Protein AF-A0A653B0M9-F1 (afdb_monomer)

Structure (mmCIF, N/CA/C/O backbone):
data_AF-A0A653B0M9-F1
#
_entry.id   AF-A0A653B0M9-F1
#
loop_
_atom_site.group_PDB
_atom_site.id
_atom_site.type_symbol
_atom_site.label_atom_id
_atom_site.label_alt_id
_atom_site.label_comp_id
_atom_site.label_asym_id
_atom_site.label_entity_id
_atom_site.label_seq_id
_atom_site.pdbx_PDB_ins_code
_atom_site.Cartn_x
_atom_site.Cartn_y
_atom_site.Cartn_z
_atom_site.occupancy
_atom_site.B_iso_or_equiv
_atom_site.auth_seq_id
_atom_site.auth_comp_id
_atom_site.auth_asym_id
_atom_site.auth_atom_id
_atom_site.pdbx_PDB_model_num
ATOM 1 N N . MET A 1 1 ? -3.412 -6.588 26.062 1.00 57.12 1 MET A N 1
ATOM 2 C CA . MET A 1 1 ? -3.310 -7.554 24.939 1.00 57.12 1 MET A CA 1
ATOM 3 C C . MET A 1 1 ? -3.603 -6.933 23.565 1.00 57.12 1 MET A C 1
ATOM 5 O O . MET A 1 1 ? -3.250 -7.557 22.574 1.00 57.12 1 MET A O 1
ATOM 9 N N . SER A 1 2 ? -4.188 -5.726 23.488 1.00 66.81 2 SER A N 1
ATOM 10 C CA . SER A 1 2 ? -4.511 -5.020 22.231 1.00 66.81 2 SER A CA 1
ATOM 11 C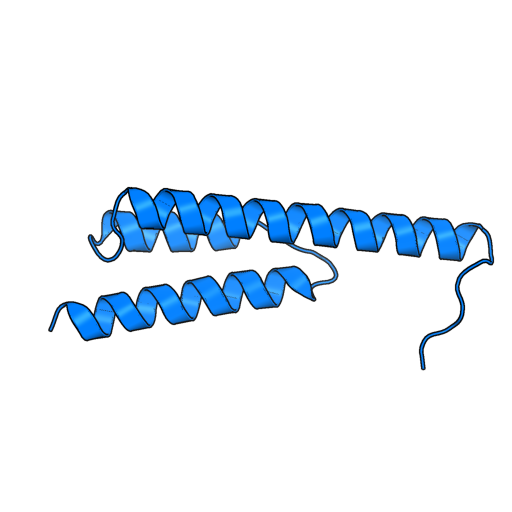 C . SER A 1 2 ? -3.271 -4.621 21.413 1.00 66.81 2 SER A C 1
ATOM 13 O O . SER A 1 2 ? -3.161 -4.977 20.244 1.00 66.81 2 SER A O 1
ATOM 15 N N . ASP A 1 3 ? -2.288 -3.986 22.055 1.00 78.00 3 ASP A N 1
ATOM 16 C CA . ASP A 1 3 ? -1.181 -3.298 21.369 1.00 78.00 3 ASP A CA 1
ATOM 17 C C . ASP A 1 3 ? -0.270 -4.236 20.568 1.00 78.00 3 ASP A C 1
ATOM 19 O O . ASP A 1 3 ? 0.168 -3.909 19.469 1.00 78.00 3 ASP A O 1
ATOM 23 N N . TRP A 1 4 ? -0.021 -5.446 21.082 1.00 83.00 4 TRP A N 1
ATOM 24 C CA . TRP A 1 4 ? 0.766 -6.454 20.364 1.00 83.00 4 TRP A CA 1
ATOM 25 C C . TRP A 1 4 ? 0.069 -6.915 19.074 1.00 83.00 4 TRP A C 1
ATOM 27 O O . TRP A 1 4 ? 0.722 -7.120 18.052 1.00 83.00 4 TRP A O 1
ATOM 37 N N . SER A 1 5 ? -1.261 -7.035 19.103 1.00 87.94 5 SER A N 1
ATOM 38 C CA . SER A 1 5 ? -2.057 -7.465 17.947 1.00 87.94 5 SER A CA 1
ATOM 39 C C . SER A 1 5 ? -2.130 -6.367 16.882 1.00 87.94 5 SER A C 1
ATOM 41 O O . SER A 1 5 ? -2.019 -6.660 15.693 1.00 87.94 5 SER A O 1
ATOM 43 N N . GLN A 1 6 ? -2.237 -5.104 17.309 1.00 89.38 6 GLN A N 1
ATOM 44 C CA . GLN A 1 6 ? -2.180 -3.930 16.431 1.00 89.38 6 GLN A CA 1
ATOM 45 C C . GLN A 1 6 ? -0.814 -3.804 15.753 1.00 89.38 6 GLN A C 1
ATOM 47 O O . GLN A 1 6 ? -0.731 -3.735 14.526 1.00 89.38 6 GLN A O 1
ATOM 52 N N . ALA A 1 7 ? 0.267 -3.881 16.536 1.00 92.81 7 ALA A N 1
ATOM 53 C CA . ALA A 1 7 ? 1.628 -3.848 16.012 1.00 92.81 7 ALA A CA 1
ATOM 54 C C . ALA A 1 7 ? 1.861 -4.960 14.982 1.00 92.81 7 ALA A C 1
ATOM 56 O O . ALA A 1 7 ? 2.454 -4.720 13.929 1.00 92.81 7 ALA A O 1
ATOM 57 N N . LYS A 1 8 ? 1.344 -6.170 15.243 1.00 93.88 8 LYS A N 1
ATOM 58 C CA . LYS A 1 8 ? 1.507 -7.286 14.312 1.00 93.88 8 LYS A CA 1
ATOM 59 C C . LYS A 1 8 ? 0.702 -7.119 13.025 1.00 93.88 8 LYS A C 1
ATOM 61 O O . LYS A 1 8 ? 1.216 -7.439 11.954 1.00 93.88 8 LYS A O 1
ATOM 66 N N . ALA A 1 9 ? -0.533 -6.624 13.112 1.00 93.00 9 ALA A N 1
ATOM 67 C CA . ALA A 1 9 ? -1.348 -6.327 11.935 1.00 93.00 9 ALA A CA 1
ATOM 68 C C . ALA A 1 9 ? -0.655 -5.296 11.037 1.00 93.00 9 ALA A C 1
ATOM 70 O O . ALA A 1 9 ? -0.518 -5.517 9.832 1.00 93.00 9 ALA A O 1
ATOM 71 N N . ARG A 1 10 ? -0.129 -4.228 11.644 1.00 94.31 10 ARG A N 1
ATOM 72 C CA . ARG A 1 10 ? 0.614 -3.187 10.940 1.00 94.31 10 ARG A CA 1
ATOM 73 C C . ARG A 1 10 ? 1.881 -3.718 10.269 1.00 94.31 10 ARG A C 1
ATOM 75 O O . ARG A 1 10 ? 2.055 -3.503 9.075 1.00 94.31 10 ARG A O 1
ATOM 82 N N . GLU A 1 11 ? 2.709 -4.483 10.984 1.00 96.00 11 GLU A N 1
ATOM 83 C CA . GLU A 1 11 ? 3.925 -5.104 10.428 1.00 96.00 11 GLU A CA 1
ATOM 84 C C . GLU A 1 11 ? 3.613 -5.942 9.175 1.00 96.00 11 GLU A C 1
ATOM 86 O O . GLU A 1 11 ? 4.318 -5.890 8.165 1.00 96.00 11 GLU A O 1
ATOM 91 N N . VAL A 1 12 ? 2.532 -6.724 9.226 1.00 96.00 12 VAL A N 1
ATOM 92 C CA . VAL A 1 12 ? 2.123 -7.601 8.127 1.00 96.00 12 VAL A CA 1
ATOM 93 C C . VAL A 1 12 ? 1.621 -6.799 6.917 1.00 96.00 12 VAL A C 1
ATOM 95 O O . VAL A 1 12 ? 1.957 -7.152 5.783 1.00 96.00 12 VAL A O 1
ATOM 98 N N . ILE A 1 13 ? 0.881 -5.709 7.136 1.00 97.06 13 ILE A N 1
ATOM 99 C CA . ILE A 1 13 ? 0.436 -4.796 6.071 1.00 97.06 13 ILE A CA 1
ATOM 100 C C . ILE A 1 13 ? 1.634 -4.072 5.439 1.00 97.06 13 ILE A C 1
ATOM 102 O O . ILE A 1 13 ? 1.786 -4.093 4.218 1.00 97.06 13 ILE A O 1
ATOM 106 N N . GLU A 1 14 ? 2.533 -3.500 6.241 1.00 96.69 14 GLU A N 1
ATOM 107 C CA . GLU A 1 14 ? 3.732 -2.797 5.758 1.00 96.69 14 GLU A CA 1
ATOM 108 C C . GL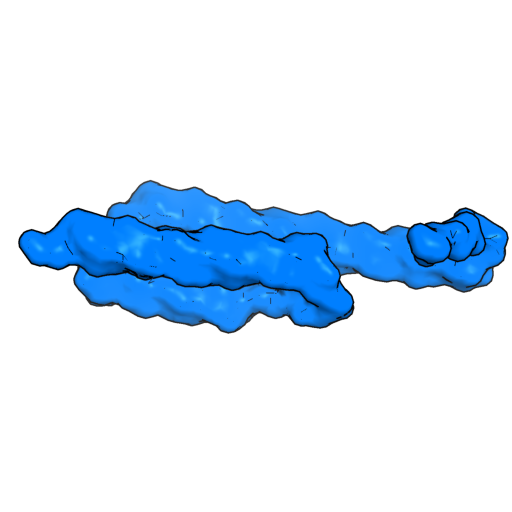U A 1 14 ? 4.651 -3.727 4.953 1.00 96.69 14 GLU A C 1
ATOM 110 O O . GLU A 1 14 ? 5.189 -3.355 3.901 1.00 96.69 14 GLU A O 1
ATOM 115 N N . ARG A 1 15 ? 4.780 -4.987 5.386 1.00 97.06 15 ARG A N 1
ATOM 116 C CA . ARG A 1 15 ? 5.493 -6.013 4.623 1.00 97.06 15 ARG A CA 1
ATOM 117 C C . ARG A 1 15 ? 4.825 -6.281 3.276 1.00 97.06 15 ARG A C 1
ATOM 119 O O . ARG A 1 15 ? 5.530 -6.414 2.276 1.00 97.06 15 ARG A O 1
ATOM 126 N N . GLN A 1 16 ? 3.496 -6.351 3.221 1.00 96.81 16 GLN A N 1
ATOM 127 C CA . GLN A 1 16 ? 2.770 -6.543 1.964 1.00 96.81 16 GLN A CA 1
ATOM 128 C C . GLN A 1 16 ? 2.942 -5.347 1.014 1.00 96.81 16 GLN A C 1
ATOM 130 O O . GLN A 1 16 ? 3.166 -5.548 -0.181 1.00 96.81 16 GLN A O 1
ATOM 135 N N . ILE A 1 17 ? 2.912 -4.115 1.530 1.00 97.25 17 ILE A N 1
ATOM 136 C CA . ILE A 1 17 ? 3.221 -2.900 0.757 1.00 97.25 17 ILE A CA 1
ATOM 137 C C . ILE A 1 17 ? 4.647 -2.986 0.194 1.00 97.25 17 ILE A C 1
ATOM 139 O O . ILE A 1 17 ? 4.866 -2.762 -0.996 1.00 97.25 17 ILE A O 1
ATOM 143 N N . THR A 1 18 ? 5.612 -3.412 1.010 1.00 97.25 18 THR A N 1
ATOM 144 C CA . THR A 1 18 ? 7.004 -3.593 0.573 1.00 97.25 18 THR A CA 1
ATOM 145 C C . THR A 1 18 ? 7.140 -4.660 -0.516 1.00 97.25 18 THR A C 1
ATOM 147 O O . THR A 1 18 ? 7.865 -4.463 -1.484 1.00 97.25 18 THR A O 1
ATOM 150 N N . LEU A 1 19 ? 6.411 -5.775 -0.428 1.00 96.75 19 LEU A N 1
ATOM 151 C CA . LEU A 1 19 ? 6.403 -6.780 -1.497 1.00 96.75 19 LEU A CA 1
ATOM 152 C C . LEU A 1 19 ? 5.854 -6.208 -2.811 1.00 96.75 19 LEU A C 1
ATOM 154 O O . LEU A 1 19 ? 6.389 -6.495 -3.883 1.00 96.75 19 LEU A O 1
ATOM 158 N N . ASN A 1 20 ? 4.830 -5.358 -2.737 1.00 96.88 20 ASN A N 1
ATOM 159 C CA . ASN A 1 20 ? 4.279 -4.680 -3.906 1.00 96.88 20 ASN A CA 1
ATOM 160 C C . ASN A 1 20 ? 5.264 -3.701 -4.561 1.00 96.88 20 ASN A C 1
ATOM 162 O O . ASN A 1 20 ? 5.202 -3.527 -5.776 1.00 96.88 20 ASN A O 1
ATOM 166 N N . SER A 1 21 ? 6.205 -3.110 -3.818 1.00 96.44 21 SER A N 1
ATOM 167 C CA . SER A 1 21 ? 7.195 -2.187 -4.396 1.00 96.44 21 SER A CA 1
ATOM 168 C C . SER A 1 21 ? 8.251 -2.887 -5.261 1.00 96.44 21 SER A C 1
ATOM 170 O O . SER A 1 21 ? 8.802 -2.275 -6.174 1.00 96.44 21 SER A O 1
ATOM 172 N N . ILE A 1 22 ? 8.503 -4.178 -5.028 1.00 95.88 22 ILE A N 1
ATOM 173 C CA . ILE A 1 22 ? 9.507 -4.968 -5.762 1.00 95.88 22 ILE A CA 1
ATOM 174 C C . ILE A 1 22 ? 8.893 -5.986 -6.731 1.00 95.88 22 ILE A C 1
ATOM 176 O O . ILE A 1 22 ? 9.568 -6.439 -7.659 1.00 95.88 22 ILE A O 1
ATOM 180 N N . SER A 1 23 ? 7.608 -6.311 -6.573 1.00 94.69 23 SER A N 1
ATOM 181 C CA . SER A 1 23 ? 6.899 -7.281 -7.411 1.00 94.69 23 SER A CA 1
ATOM 182 C C . SER A 1 23 ? 6.924 -6.910 -8.900 1.00 94.69 23 SER A C 1
ATOM 184 O O . SER A 1 23 ? 6.872 -5.736 -9.276 1.00 94.69 23 SER A O 1
ATOM 186 N N . LEU A 1 24 ? 6.978 -7.928 -9.762 1.00 94.00 24 LEU A N 1
ATOM 187 C CA . LEU A 1 24 ? 6.751 -7.797 -11.208 1.00 94.00 24 LEU A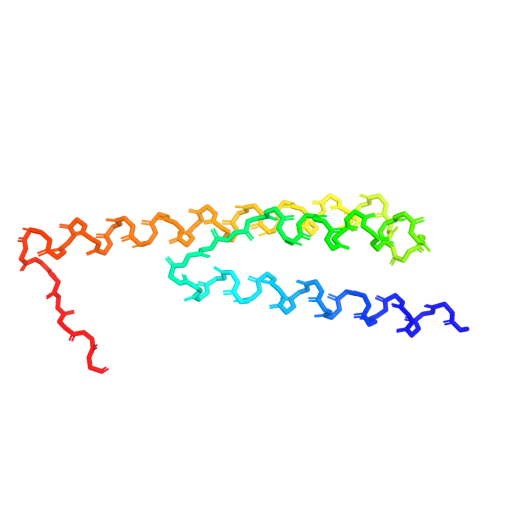 CA 1
ATOM 188 C C . LEU A 1 24 ? 5.255 -7.745 -11.559 1.00 94.00 24 LEU A C 1
ATOM 190 O O . LEU A 1 24 ? 4.890 -7.318 -12.649 1.00 94.00 24 LEU A O 1
ATOM 194 N N . ALA A 1 25 ? 4.396 -8.154 -10.627 1.00 93.38 25 ALA A N 1
ATOM 195 C CA . ALA A 1 25 ? 2.944 -8.101 -10.729 1.00 93.38 25 ALA A CA 1
ATOM 196 C C . ALA A 1 25 ? 2.384 -7.494 -9.429 1.00 93.38 25 ALA A C 1
ATOM 198 O O . ALA A 1 25 ? 1.913 -8.227 -8.559 1.00 93.38 25 ALA A O 1
ATOM 199 N N . PRO A 1 26 ? 2.532 -6.172 -9.223 1.00 94.12 26 PRO A N 1
ATOM 200 C CA . PRO A 1 26 ? 2.015 -5.508 -8.032 1.00 94.12 26 PRO A CA 1
ATOM 201 C C . PRO A 1 26 ? 0.478 -5.500 -8.032 1.00 94.12 26 PRO A C 1
ATOM 203 O O . PRO A 1 26 ? -0.163 -5.134 -9.031 1.00 94.12 26 PRO A O 1
ATOM 206 N N . ASP A 1 27 ? -0.091 -5.873 -6.891 1.00 92.62 27 ASP A N 1
ATOM 207 C CA . ASP A 1 27 ? -1.518 -6.075 -6.669 1.00 92.62 27 ASP A CA 1
ATOM 208 C C . ASP A 1 27 ? -1.978 -5.358 -5.390 1.00 92.62 27 ASP A C 1
ATOM 210 O O . ASP A 1 27 ? -1.503 -5.636 -4.282 1.00 92.62 27 ASP A O 1
ATOM 214 N N . ALA A 1 28 ? -2.893 -4.407 -5.572 1.00 94.75 28 ALA A N 1
ATOM 215 C CA . ALA A 1 28 ? -3.474 -3.633 -4.485 1.00 94.75 28 ALA A CA 1
ATOM 216 C C . ALA A 1 28 ? -4.591 -4.407 -3.775 1.00 94.75 28 ALA A C 1
ATOM 218 O O . ALA A 1 28 ? -4.690 -4.306 -2.559 1.00 94.75 28 ALA A O 1
ATOM 219 N N . GLU A 1 29 ? -5.364 -5.243 -4.476 1.00 95.50 29 GLU A N 1
ATOM 220 C CA . GLU A 1 29 ? -6.575 -5.862 -3.914 1.00 95.50 29 GLU A CA 1
ATOM 221 C C . GLU A 1 29 ? -6.250 -6.723 -2.694 1.00 95.50 29 GLU A C 1
ATOM 223 O O . GLU A 1 29 ? -6.905 -6.647 -1.652 1.00 95.50 29 GLU A O 1
ATOM 228 N N . ARG A 1 30 ? -5.166 -7.501 -2.781 1.00 92.25 30 ARG A N 1
ATOM 229 C CA . ARG A 1 30 ? -4.694 -8.304 -1.652 1.00 92.25 30 ARG A CA 1
ATOM 230 C C . ARG A 1 30 ? -4.319 -7.452 -0.438 1.00 92.25 30 ARG A C 1
ATOM 232 O O . ARG A 1 30 ? -4.622 -7.839 0.688 1.00 92.25 30 ARG A O 1
ATOM 239 N N . GLY A 1 31 ? -3.631 -6.331 -0.649 1.00 94.81 31 GLY A N 1
ATOM 240 C CA . GLY A 1 31 ? -3.232 -5.436 0.438 1.00 94.81 31 GLY A CA 1
ATOM 241 C C . GLY A 1 31 ? -4.429 -4.699 1.042 1.00 94.81 31 GLY A C 1
ATOM 242 O O . GLY A 1 31 ? -4.528 -4.607 2.263 1.00 94.81 31 GLY A O 1
ATOM 243 N N . GLU A 1 32 ? -5.373 -4.259 0.208 1.00 97.19 32 GLU A N 1
ATOM 244 C CA . GLU A 1 32 ? -6.608 -3.604 0.642 1.00 97.19 32 GLU A CA 1
ATOM 245 C C . GLU A 1 32 ? -7.458 -4.551 1.491 1.00 97.19 32 GLU A C 1
ATOM 247 O O . GLU A 1 32 ? -7.908 -4.168 2.567 1.00 97.19 32 GLU A O 1
ATOM 252 N N . GLY A 1 33 ? -7.596 -5.818 1.087 1.00 96.88 33 GLY A N 1
ATOM 253 C CA . GLY A 1 33 ? -8.295 -6.824 1.888 1.00 96.88 33 GLY A CA 1
ATOM 254 C C . GLY A 1 33 ? -7.678 -7.018 3.280 1.00 96.88 33 GLY A C 1
ATOM 255 O O . GLY A 1 33 ? -8.401 -7.146 4.268 1.00 96.88 33 GLY A O 1
ATOM 256 N N . MET A 1 34 ? -6.345 -6.986 3.386 1.00 96.50 34 MET A N 1
ATOM 257 C CA . MET A 1 34 ? -5.644 -7.077 4.674 1.00 96.50 34 MET A CA 1
ATOM 258 C C . MET A 1 34 ? -5.889 -5.844 5.552 1.00 96.50 34 MET A C 1
ATOM 260 O O . MET A 1 34 ? -6.148 -5.989 6.747 1.00 96.50 34 MET A O 1
ATOM 264 N N . ILE A 1 35 ? -5.839 -4.649 4.959 1.00 97.81 35 ILE A N 1
ATOM 265 C CA . ILE A 1 35 ? -6.100 -3.373 5.637 1.00 97.81 35 ILE A CA 1
ATOM 266 C C . ILE A 1 35 ? -7.544 -3.323 6.156 1.00 97.81 35 ILE A C 1
ATOM 268 O O . ILE A 1 35 ? -7.766 -3.067 7.340 1.00 97.81 35 ILE A O 1
ATOM 272 N N . GLN A 1 36 ? -8.521 -3.660 5.310 1.00 97.62 36 GLN A N 1
ATOM 273 C CA . GLN A 1 36 ? -9.941 -3.690 5.674 1.00 97.62 36 GLN A CA 1
ATOM 274 C C . GLN A 1 36 ? -10.227 -4.707 6.785 1.00 97.62 36 GLN A C 1
ATOM 276 O O . GLN A 1 36 ? -10.980 -4.415 7.712 1.00 97.62 36 GLN A O 1
ATOM 281 N N . MET A 1 37 ? -9.592 -5.885 6.746 1.00 97.12 37 MET A N 1
ATOM 282 C CA . MET A 1 37 ? -9.744 -6.881 7.8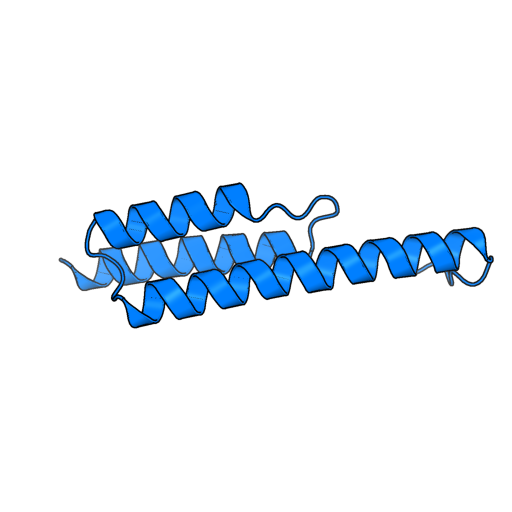08 1.00 97.12 37 MET A CA 1
ATOM 283 C C . MET A 1 37 ? -9.165 -6.388 9.139 1.00 97.12 37 MET A C 1
ATOM 285 O O . MET A 1 37 ? -9.799 -6.555 10.179 1.00 97.12 37 MET A O 1
ATOM 289 N N . ALA A 1 38 ? -7.983 -5.764 9.127 1.00 96.12 38 ALA A N 1
ATOM 290 C CA . ALA A 1 38 ? -7.377 -5.209 10.336 1.00 96.12 38 ALA A CA 1
ATOM 291 C C . ALA A 1 38 ? -8.234 -4.080 10.936 1.00 96.12 38 ALA A C 1
ATOM 293 O O . ALA A 1 38 ? -8.450 -4.051 12.148 1.00 96.12 38 ALA A O 1
ATOM 294 N N . TYR A 1 39 ? -8.788 -3.211 10.092 1.00 96.69 39 TYR A N 1
ATOM 295 C CA . TYR A 1 39 ? -9.726 -2.173 10.509 1.00 96.69 39 TYR A CA 1
ATOM 296 C C . TYR A 1 39 ? -11.013 -2.753 11.114 1.00 96.69 39 TYR A C 1
ATOM 298 O O . TYR A 1 39 ? -11.388 -2.389 12.226 1.00 96.69 39 TYR A O 1
ATOM 306 N N . ALA A 1 40 ? -11.639 -3.732 10.453 1.00 96.38 40 ALA A N 1
ATOM 307 C CA . ALA A 1 40 ? -12.854 -4.386 10.947 1.00 96.38 40 ALA A CA 1
ATOM 308 C C . ALA A 1 40 ? -12.662 -5.093 12.304 1.00 96.38 40 ALA A C 1
ATOM 310 O O . ALA A 1 40 ? -13.608 -5.224 13.079 1.00 96.38 40 ALA A O 1
ATOM 311 N N . LEU A 1 41 ? -11.437 -5.533 12.606 1.00 95.00 41 LEU A N 1
ATOM 312 C CA . LEU A 1 41 ? -11.063 -6.124 13.894 1.00 95.00 41 LEU A CA 1
ATOM 313 C C . LEU A 1 41 ? -10.722 -5.080 14.975 1.00 95.00 41 LEU A C 1
ATOM 315 O O . LEU A 1 41 ? -10.349 -5.461 16.085 1.00 95.00 41 LEU A O 1
ATOM 319 N N . GLY A 1 42 ? -10.822 -3.782 14.673 1.00 95.19 42 GLY A N 1
ATOM 320 C CA . GLY A 1 42 ? -10.449 -2.692 15.581 1.00 95.19 42 GLY A CA 1
ATOM 321 C C . GLY A 1 42 ? -8.938 -2.567 15.797 1.00 95.19 42 GLY A C 1
ATOM 322 O O . GLY A 1 42 ? -8.497 -2.014 16.807 1.00 95.19 42 GLY A O 1
ATOM 323 N N . LEU A 1 43 ? -8.131 -3.119 14.884 1.00 95.75 43 LEU A N 1
ATOM 324 C CA . LEU A 1 43 ? -6.669 -3.087 14.975 1.00 95.75 43 LEU A CA 1
ATOM 325 C C . LEU A 1 43 ? -6.051 -1.849 14.318 1.00 95.75 43 LEU A C 1
ATOM 327 O O . LEU A 1 43 ? -4.863 -1.608 14.508 1.00 95.75 43 LEU A O 1
ATOM 331 N N . LEU A 1 44 ? -6.845 -1.092 13.561 1.00 95.62 44 LEU A N 1
ATOM 332 C CA . LEU A 1 44 ? -6.465 0.170 12.936 1.00 95.62 44 LEU A CA 1
ATOM 333 C C . LEU A 1 44 ? -7.491 1.242 13.291 1.00 95.62 44 LEU A C 1
ATOM 335 O O . LEU A 1 44 ? -8.684 0.961 13.411 1.00 95.62 44 LEU A O 1
ATOM 339 N N . THR A 1 45 ? -7.018 2.472 13.415 1.00 95.62 45 THR A N 1
ATOM 340 C CA . THR A 1 45 ? -7.863 3.669 13.450 1.00 95.62 45 THR A CA 1
ATOM 341 C C . THR A 1 45 ? -8.324 4.068 12.045 1.00 95.62 45 THR A C 1
ATOM 343 O O . THR A 1 45 ? -7.763 3.614 11.047 1.00 95.62 45 THR A O 1
ATOM 346 N N . ASP A 1 46 ? -9.317 4.958 11.950 1.00 96.94 46 ASP A N 1
ATOM 347 C CA . ASP A 1 46 ? -9.771 5.517 10.665 1.00 96.94 46 ASP A CA 1
ATOM 348 C C . ASP A 1 46 ? -8.626 6.203 9.900 1.00 96.94 46 ASP A C 1
ATOM 350 O O . ASP A 1 46 ? -8.510 6.065 8.683 1.00 96.94 46 ASP A O 1
ATOM 354 N N . GLN A 1 47 ? -7.746 6.904 10.624 1.00 97.00 47 GLN A N 1
ATOM 355 C CA . GLN A 1 47 ? -6.586 7.564 10.028 1.00 97.00 47 GLN A CA 1
ATOM 356 C C . GLN A 1 47 ? -5.593 6.541 9.470 1.00 97.00 47 GLN A C 1
ATOM 358 O O . GLN A 1 47 ? -5.149 6.669 8.335 1.00 97.00 47 GLN A O 1
ATOM 363 N N . GLU A 1 48 ? -5.277 5.493 10.235 1.00 96.44 48 GLU A N 1
ATOM 364 C CA . GLU A 1 48 ? -4.359 4.444 9.778 1.00 96.44 48 GLU A CA 1
ATOM 365 C C . GLU A 1 48 ? -4.933 3.643 8.606 1.00 96.44 48 GLU A C 1
ATOM 367 O O . GLU A 1 48 ? -4.186 3.258 7.708 1.00 96.44 48 GLU A O 1
ATOM 372 N N . LEU A 1 49 ? -6.250 3.409 8.586 1.00 97.31 49 LEU A N 1
ATOM 373 C CA . LEU A 1 49 ? -6.940 2.810 7.445 1.00 97.31 49 LEU A CA 1
ATOM 374 C C . LEU A 1 49 ? -6.680 3.629 6.176 1.00 97.31 49 LEU A C 1
ATOM 376 O O . LEU A 1 49 ? -6.300 3.059 5.150 1.00 97.31 49 LEU A O 1
ATOM 380 N N . GLN A 1 50 ? -6.877 4.947 6.247 1.00 98.06 50 GLN A N 1
ATOM 381 C CA . GLN A 1 50 ? -6.666 5.840 5.114 1.00 98.06 50 GLN A CA 1
ATOM 382 C C . GLN A 1 50 ? -5.190 5.874 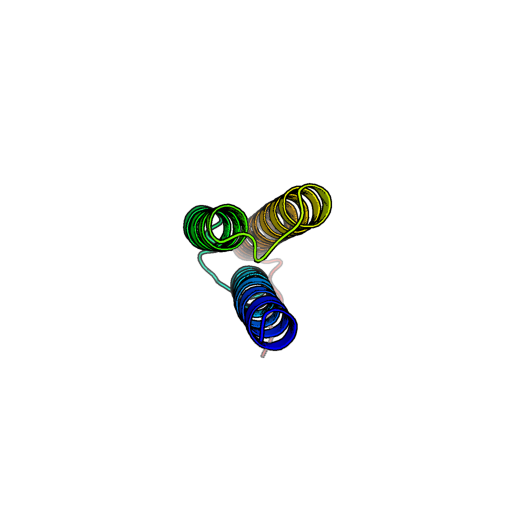4.698 1.00 98.06 50 GLN A C 1
ATOM 384 O O . GLN A 1 50 ? -4.881 5.592 3.541 1.00 98.06 50 GLN A O 1
ATOM 389 N N . ASP A 1 51 ? -4.280 6.116 5.644 1.00 98.12 51 ASP A N 1
ATOM 390 C CA . ASP A 1 51 ? -2.844 6.247 5.378 1.00 98.12 51 ASP A CA 1
ATOM 391 C C . ASP A 1 51 ? -2.261 4.984 4.724 1.00 98.12 51 ASP A C 1
ATOM 393 O O . ASP A 1 51 ? -1.529 5.063 3.734 1.00 98.12 51 ASP A O 1
ATOM 397 N N . LEU A 1 52 ? -2.608 3.800 5.242 1.00 97.88 52 LEU A N 1
ATOM 398 C CA . LEU A 1 52 ? -2.123 2.527 4.702 1.00 97.88 52 LEU A CA 1
ATOM 399 C C . LEU A 1 52 ? -2.726 2.223 3.325 1.00 97.88 52 LEU A C 1
ATOM 401 O O . LEU A 1 52 ? -2.037 1.663 2.468 1.00 97.88 52 LEU A O 1
ATOM 405 N N . THR A 1 53 ? -3.988 2.597 3.097 1.00 98.06 53 THR A N 1
ATOM 406 C CA . THR A 1 53 ? -4.655 2.424 1.797 1.00 98.06 53 THR A CA 1
ATOM 407 C C . THR A 1 53 ? -4.017 3.318 0.737 1.00 98.06 53 THR A C 1
ATOM 409 O O . THR A 1 53 ? -3.690 2.845 -0.355 1.00 98.06 53 THR A O 1
ATOM 412 N N . ASP A 1 54 ? -3.768 4.585 1.066 1.00 98.31 54 ASP A N 1
ATOM 413 C CA . ASP A 1 54 ? -3.116 5.537 0.167 1.00 98.31 54 ASP A CA 1
ATOM 414 C C . ASP A 1 54 ? -1.682 5.092 -0.146 1.00 98.31 54 ASP A C 1
ATOM 416 O O . ASP A 1 54 ? -1.288 5.011 -1.314 1.00 98.31 54 ASP A O 1
ATOM 420 N N . GLN A 1 55 ? -0.920 4.689 0.877 1.00 98.19 55 GLN A N 1
ATOM 421 C CA . GLN A 1 55 ? 0.447 4.194 0.710 1.00 98.19 55 GLN A CA 1
ATOM 422 C C . GLN A 1 55 ? 0.515 2.951 -0.190 1.00 98.19 55 GLN A C 1
ATOM 424 O O . GLN A 1 55 ? 1.403 2.842 -1.048 1.00 98.19 55 GLN A O 1
ATOM 429 N N . LEU A 1 56 ? -0.402 2.000 -0.009 1.00 98.25 56 LEU A N 1
ATOM 430 C CA . LEU A 1 56 ? -0.490 0.802 -0.839 1.00 98.25 56 LEU A CA 1
ATOM 431 C C . LEU A 1 56 ? -0.777 1.160 -2.301 1.00 98.25 56 LEU A C 1
ATOM 433 O O . LEU A 1 56 ? -0.068 0.696 -3.202 1.00 98.25 56 LEU A O 1
ATOM 437 N N . ASN A 1 57 ? -1.786 1.999 -2.530 1.00 98.06 57 ASN A N 1
ATOM 438 C CA . ASN A 1 57 ? -2.202 2.403 -3.867 1.00 98.06 57 ASN A CA 1
ATOM 439 C C . ASN A 1 57 ? -1.102 3.174 -4.597 1.00 98.06 57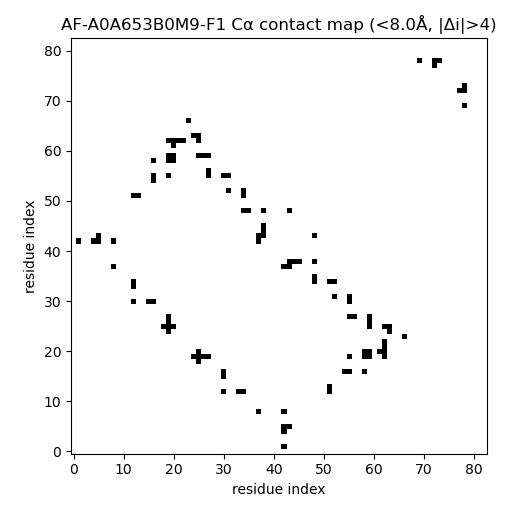 ASN A C 1
ATOM 441 O O . ASN A 1 57 ? -0.806 2.887 -5.764 1.00 98.06 57 ASN A O 1
ATOM 445 N N . ASP A 1 58 ? -0.411 4.070 -3.899 1.00 98.25 58 ASP A N 1
ATOM 446 C CA . ASP A 1 58 ? 0.742 4.778 -4.439 1.00 98.25 58 ASP A CA 1
ATOM 447 C C . ASP A 1 58 ? 1.897 3.842 -4.776 1.00 98.25 58 ASP A C 1
ATOM 449 O O . ASP A 1 58 ? 2.467 3.935 -5.869 1.00 98.25 58 ASP A O 1
ATOM 453 N N . THR A 1 59 ? 2.202 2.889 -3.898 1.00 98.12 59 THR A N 1
ATOM 454 C CA . THR A 1 59 ? 3.266 1.905 -4.127 1.00 98.12 59 THR A CA 1
ATOM 455 C C . THR A 1 59 ? 2.996 1.077 -5.382 1.00 98.12 59 THR A C 1
ATOM 457 O O . THR A 1 59 ? 3.859 0.961 -6.258 1.00 98.12 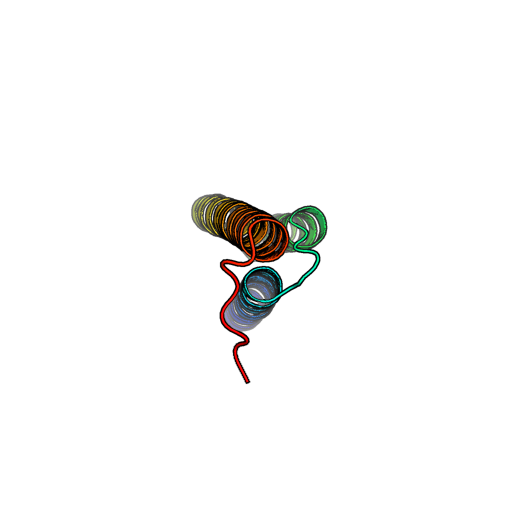59 THR A O 1
ATOM 460 N N . VAL A 1 60 ? 1.778 0.546 -5.520 1.00 98.00 60 VAL A N 1
ATOM 461 C CA . VAL A 1 60 ? 1.366 -0.237 -6.693 1.00 98.00 60 VAL A CA 1
ATOM 462 C C . VAL A 1 60 ? 1.393 0.629 -7.954 1.00 98.00 60 VAL A C 1
ATOM 464 O O . VAL A 1 60 ? 1.915 0.203 -8.989 1.00 98.00 60 VAL A O 1
ATOM 467 N N . ARG A 1 61 ? 0.895 1.868 -7.884 1.00 97.88 61 ARG A N 1
ATOM 468 C CA . ARG A 1 61 ? 0.893 2.817 -9.006 1.00 97.88 61 ARG A CA 1
ATOM 469 C C . ARG A 1 61 ? 2.307 3.126 -9.496 1.00 97.88 61 ARG A C 1
ATOM 471 O O . ARG A 1 61 ? 2.566 3.034 -10.701 1.00 97.88 61 ARG A O 1
ATOM 478 N N . VAL A 1 62 ? 3.216 3.462 -8.580 1.00 98.00 62 VAL A N 1
ATOM 479 C CA . VAL A 1 62 ? 4.624 3.761 -8.880 1.00 98.00 62 VAL A CA 1
ATOM 480 C C . VAL A 1 62 ? 5.305 2.540 -9.483 1.00 98.00 62 VAL A C 1
ATOM 482 O O . VAL A 1 62 ? 5.925 2.654 -10.542 1.00 98.00 62 VAL A O 1
ATOM 485 N N . ARG A 1 63 ? 5.133 1.356 -8.887 1.00 97.50 63 ARG A N 1
ATOM 486 C CA . ARG A 1 63 ? 5.763 0.137 -9.398 1.00 97.50 63 ARG A CA 1
ATOM 487 C C . ARG A 1 63 ? 5.263 -0.234 -10.793 1.00 97.50 63 ARG A C 1
ATOM 489 O O . ARG A 1 63 ? 6.068 -0.520 -11.676 1.00 97.50 63 ARG A O 1
ATOM 496 N N . ARG A 1 64 ? 3.951 -0.160 -11.045 1.00 97.00 64 ARG A N 1
ATOM 497 C CA . ARG A 1 64 ? 3.386 -0.393 -12.389 1.00 97.00 64 ARG A CA 1
ATOM 498 C C . ARG A 1 64 ? 3.945 0.588 -13.415 1.00 97.00 64 ARG A C 1
ATOM 500 O O . ARG A 1 64 ? 4.190 0.195 -14.552 1.00 97.00 64 ARG A O 1
ATOM 507 N N . LYS A 1 65 ? 4.153 1.852 -13.032 1.00 97.06 65 LYS A N 1
ATOM 508 C CA . LYS A 1 65 ? 4.788 2.845 -13.906 1.00 97.06 65 LYS A CA 1
ATOM 509 C C . LYS A 1 65 ? 6.233 2.462 -14.223 1.00 97.06 65 LYS A C 1
ATOM 511 O O . LYS A 1 65 ? 6.562 2.378 -15.396 1.00 97.06 65 LYS A O 1
ATOM 516 N N . GLN A 1 66 ? 7.039 2.135 -13.214 1.00 96.56 66 GLN A N 1
ATOM 517 C CA . GLN A 1 66 ? 8.422 1.687 -13.416 1.00 96.56 66 GLN A CA 1
ATOM 518 C C . GLN A 1 66 ? 8.510 0.475 -14.352 1.00 96.56 66 GLN A C 1
ATOM 520 O O . GLN A 1 66 ? 9.358 0.440 -15.233 1.00 96.56 66 GLN A O 1
ATOM 525 N N . LEU A 1 67 ? 7.615 -0.506 -14.204 1.00 95.94 67 LEU A N 1
ATOM 526 C CA . LEU A 1 67 ? 7.587 -1.679 -15.083 1.00 95.94 67 LEU A CA 1
ATOM 527 C C . LEU A 1 67 ? 7.274 -1.304 -16.538 1.00 95.94 67 LEU A C 1
ATOM 529 O O . LEU A 1 67 ? 7.924 -1.820 -17.443 1.00 95.94 67 LEU A O 1
ATOM 533 N N . ARG A 1 6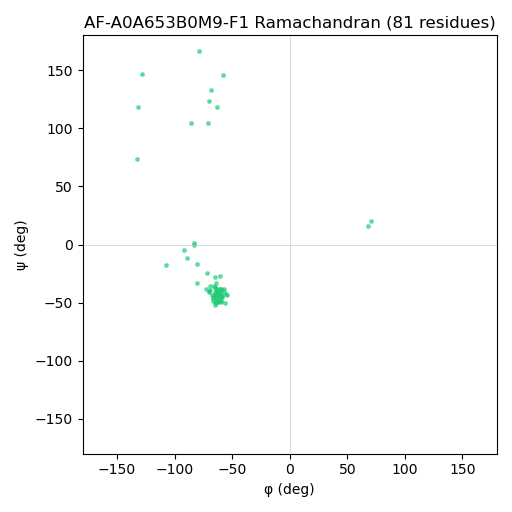8 ? 6.330 -0.382 -16.769 1.00 94.94 68 ARG A N 1
ATOM 534 C CA . ARG A 1 68 ? 6.041 0.140 -18.116 1.00 94.94 68 ARG A CA 1
ATOM 535 C C . ARG A 1 68 ? 7.216 0.922 -18.691 1.00 94.94 68 ARG A C 1
ATOM 537 O O . ARG A 1 68 ? 7.556 0.729 -19.851 1.00 94.94 68 ARG A O 1
ATOM 544 N N . ASP A 1 69 ? 7.846 1.771 -17.887 1.00 95.00 69 ASP A N 1
ATOM 545 C CA . ASP A 1 69 ? 8.994 2.571 -18.314 1.00 95.00 69 ASP A CA 1
AT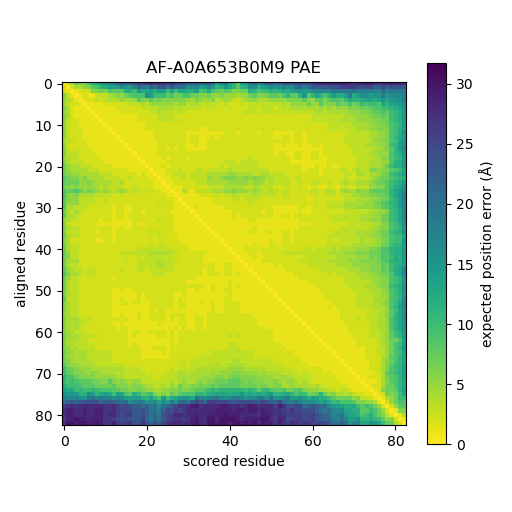OM 546 C C . ASP A 1 69 ? 10.174 1.655 -18.689 1.00 95.00 69 ASP A C 1
ATOM 548 O O . ASP A 1 69 ? 10.786 1.835 -19.741 1.00 95.00 69 ASP A O 1
ATOM 552 N N . ASN A 1 70 ? 10.415 0.597 -17.908 1.00 92.50 70 ASN A N 1
ATOM 553 C CA . ASN A 1 70 ? 11.425 -0.422 -18.203 1.00 92.50 70 ASN A CA 1
ATOM 554 C C . ASN A 1 70 ? 11.107 -1.207 -19.485 1.00 92.50 70 ASN A C 1
ATOM 556 O O . ASN A 1 70 ? 12.004 -1.452 -20.291 1.00 92.50 70 ASN A O 1
ATOM 560 N N . GLN A 1 71 ? 9.842 -1.587 -19.699 1.00 91.25 71 GLN A N 1
ATOM 561 C CA . GLN A 1 71 ? 9.407 -2.253 -20.933 1.00 91.25 71 GLN A CA 1
ATOM 562 C C . GLN A 1 71 ? 9.599 -1.347 -22.155 1.00 91.25 71 GLN A C 1
ATOM 564 O O . GLN A 1 71 ? 10.156 -1.784 -23.159 1.00 91.25 71 GLN A O 1
ATOM 569 N N . ASN A 1 72 ? 9.208 -0.076 -22.057 1.00 91.50 72 ASN A N 1
ATOM 570 C CA . ASN A 1 72 ? 9.398 0.902 -23.126 1.00 91.50 72 ASN A CA 1
ATOM 571 C C . ASN A 1 72 ? 10.887 1.122 -23.427 1.00 91.50 72 ASN A C 1
ATOM 573 O O . ASN A 1 72 ? 11.281 1.119 -24.589 1.00 91.50 72 ASN A O 1
ATOM 577 N N . ALA A 1 73 ? 11.732 1.252 -22.400 1.00 91.38 73 ALA A N 1
ATOM 578 C CA . ALA A 1 73 ? 13.177 1.380 -22.577 1.00 91.38 73 ALA A CA 1
ATOM 579 C C . ALA A 1 73 ? 13.789 0.144 -23.257 1.00 91.38 73 ALA A C 1
ATOM 581 O O . ALA A 1 73 ? 14.635 0.289 -24.140 1.00 91.38 73 ALA A O 1
ATOM 582 N N . ALA A 1 74 ? 13.336 -1.062 -22.896 1.00 88.75 74 ALA A N 1
ATOM 583 C CA . ALA A 1 74 ? 13.772 -2.303 -23.534 1.00 88.75 74 ALA A CA 1
ATOM 584 C C . ALA A 1 74 ? 13.378 -2.361 -25.017 1.00 88.75 74 ALA A C 1
ATOM 586 O O . ALA A 1 74 ? 14.214 -2.696 -25.853 1.00 88.75 74 ALA A O 1
ATOM 587 N N . LEU A 1 75 ? 12.147 -1.966 -25.358 1.00 88.94 75 LEU A N 1
ATOM 588 C CA . LEU A 1 75 ? 11.680 -1.898 -26.749 1.00 88.94 75 LEU A CA 1
ATOM 589 C C . LEU A 1 75 ? 12.455 -0.872 -27.587 1.00 88.94 75 LEU A C 1
ATOM 591 O O . LEU A 1 75 ? 12.673 -1.090 -28.775 1.00 88.94 75 LEU A O 1
ATOM 595 N N . LEU A 1 76 ? 12.888 0.230 -26.975 1.00 87.81 76 LEU A N 1
ATOM 596 C CA . LEU A 1 76 ? 13.659 1.286 -27.637 1.00 87.81 76 LEU A CA 1
ATOM 597 C C . LEU A 1 76 ? 15.167 0.987 -27.715 1.00 87.81 76 LEU A C 1
ATOM 599 O O . LEU A 1 76 ? 15.920 1.814 -28.224 1.00 87.81 76 LEU A O 1
ATOM 603 N N . GLY A 1 77 ? 15.629 -0.158 -27.195 1.00 82.50 77 GLY A N 1
ATOM 604 C CA . GLY A 1 77 ? 17.058 -0.487 -27.124 1.00 82.50 77 GLY A CA 1
ATOM 605 C C . GLY A 1 77 ? 17.851 0.402 -26.155 1.00 82.50 77 GLY A C 1
ATOM 606 O O . GLY A 1 77 ? 19.075 0.438 -26.213 1.00 82.50 77 GLY A O 1
ATOM 607 N N . LEU A 1 78 ? 17.159 1.120 -25.265 1.00 77.62 78 LEU A N 1
ATOM 608 C CA . LEU A 1 78 ? 17.736 2.006 -24.249 1.00 77.62 78 LEU A CA 1
ATOM 609 C C . LEU A 1 78 ? 17.972 1.288 -22.911 1.00 77.62 78 LEU A C 1
ATOM 611 O O . LEU A 1 78 ? 18.510 1.881 -21.975 1.00 77.62 78 LEU A O 1
ATOM 615 N N . ALA A 1 79 ? 17.556 0.024 -22.794 1.00 64.25 79 ALA A N 1
ATOM 616 C CA . ALA A 1 79 ? 17.768 -0.768 -21.592 1.00 64.25 79 ALA A CA 1
ATOM 617 C C . ALA A 1 79 ? 19.253 -1.127 -21.439 1.00 64.25 79 ALA A C 1
ATOM 619 O O . ALA A 1 79 ? 19.767 -2.026 -22.102 1.00 64.25 79 ALA A O 1
ATOM 620 N N . VAL A 1 80 ? 19.936 -0.444 -20.520 1.00 60.19 80 VAL A N 1
ATOM 621 C CA . VAL A 1 80 ? 21.224 -0.909 -19.998 1.00 60.19 80 VAL A CA 1
ATOM 622 C C . VAL A 1 80 ? 20.947 -2.148 -19.135 1.00 60.19 80 VAL A C 1
ATOM 624 O O . VAL A 1 80 ? 20.137 -2.053 -18.205 1.00 60.19 80 VAL A O 1
ATOM 627 N N . PRO A 1 81 ? 21.566 -3.310 -19.410 1.00 48.38 81 PRO A N 1
ATOM 628 C CA . PRO A 1 81 ? 21.377 -4.497 -18.587 1.00 48.38 81 PRO A CA 1
ATOM 629 C C . PRO A 1 81 ? 21.909 -4.204 -17.183 1.00 48.38 81 PRO A C 1
ATOM 631 O O . PRO A 1 81 ? 23.085 -3.893 -17.010 1.00 48.38 81 PRO A O 1
ATOM 634 N N . HIS A 1 82 ? 21.030 -4.261 -16.186 1.00 54.44 82 HIS A N 1
ATOM 635 C CA . HIS A 1 82 ? 21.449 -4.241 -14.790 1.00 54.44 82 HIS A CA 1
ATOM 636 C C . HIS A 1 82 ? 21.763 -5.693 -14.421 1.00 54.44 82 HIS A C 1
ATOM 638 O O . HIS A 1 82 ? 20.850 -6.519 -14.348 1.00 54.44 82 HIS A O 1
ATOM 644 N N . ALA A 1 83 ? 23.064 -5.986 -14.336 1.00 40.50 83 ALA A N 1
ATOM 645 C CA . ALA A 1 83 ? 23.624 -7.222 -13.795 1.00 40.50 83 ALA A CA 1
ATOM 646 C C . ALA A 1 83 ? 23.432 -7.297 -12.274 1.00 40.50 83 ALA A C 1
ATOM 648 O O . ALA A 1 83 ? 23.387 -6.217 -11.637 1.00 40.50 83 ALA A O 1
#

Organism: Ectopseudomonas oleovorans (NCBI:txid301)

Solvent-accessible surface area (backbone atoms only — not comparable to full-atom values): 4641 Å² total; per-residue (Å²): 125,63,66,65,55,26,54,50,51,49,55,53,51,54,50,48,42,54,49,22,53,71,44,95,76,50,61,50,67,69,52,48,54,53,51,52,51,36,37,76,71,68,48,39,53,75,65,54,47,49,54,54,48,51,53,34,51,50,34,28,54,53,33,54,49,51,53,50,53,52,50,52,30,48,76,68,72,66,55,75,84,83,126

Foldseek 3Di:
DLQVLLVVLVVVLVVLLVCLLPDPQRDLVVSLVSLVVCVVVVSDDPVRSVVSSVSSVVSNVVNVVVNVVQVVCVVVVNDDDDD

Mean predicted aligned error: 5.17 Å

Sequence (83 aa):
MSDWSQAKAREVIERQITLNSISLAPDAERGEGMIQMAYALGLLTDQELQDLTDQLNDTVRVRRKQLRDNQNAALLGLAVPHA

pLDDT: mean 91.43, std 11.78, range [40.5, 98.31]

Nearest PDB structures (foldseek):
  6cae-assembly1_1t  TM=6.695E-01  e=1.440E+00  Thermus thermophilus HB8
  7v2p-assembly1_T  TM=5.504E-01  e=1.523E+00  Thermus thermophilus HB8
  4oyd-assembly2_D  TM=6.251E-01  e=2.389E+00  synthetic construct
  3lf9-assembly1_A  TM=4.591E-01  e=7.362E+00  synthetic construct

Radius of gyration: 16.17 Å; Cα contacts (8 Å, |Δi|>4): 59; chains: 1; bounding box: 36×16×53 Å

Secondary structure (DSSP, 8-state):
-HHHHHHHHHHHHHHHHHHHHH-SS--HHHHHHHHHHHHHTT-S-HHHHHHHHHHHHHHHHHHHHHHHHHHHHHHTT------